Protein AF-A0A1E5VHD2-F1 (afdb_monomer_lite)

Secondary structure (DSSP, 8-state):
--SEEEEEESSEE-TTS-EESPEEEEEE-SSPPPHHHHHHHHHHHHT---TT----EEEEEEE-SSS-EEEEEEE-SHHHHHHHHHHHHHHT--------

Sequence (100 aa):
MDRLVRLFSGGIVNDNGEFEMMRQELARFDSPPSFDDIIGRVGTSFKVENEHCELRLRGRFDAGDKRAQYMLMAISCEDDWIFYKECVKGSQLVMPREMA

pLDDT: mean 79.65, std 15.4, range [38.25, 96.0]

Foldseek 3Di:
DQFKDKDWDDFDQDPQRDTPPIDIDIGGHPDRDFPVNVVVVCCVVVVVVDPPDDDWDWDWAFDDDPDTRTDTDTDDHRVSVVVSVVRNVVRPPDDPPDDD

Organism: NCBI:txid888268

Radius of gyration: 14.89 Å; chains: 1; bounding box: 37×37×30 Å

Structure (mmCIF, N/CA/C/O backbone):
data_AF-A0A1E5VHD2-F1
#
_entry.id   AF-A0A1E5VHD2-F1
#
loop_
_atom_site.group_PDB
_atom_site.id
_atom_site.type_symbol
_atom_site.label_atom_id
_atom_site.label_alt_id
_atom_site.label_comp_id
_atom_site.label_asym_id
_atom_site.label_entity_id
_atom_site.label_seq_id
_atom_site.pdbx_PDB_ins_code
_atom_site.Cartn_x
_atom_site.Cartn_y
_atom_site.Cartn_z
_atom_site.occupancy
_atom_site.B_iso_or_equiv
_atom_site.auth_seq_id
_atom_site.auth_comp_id
_atom_site.auth_asym_id
_atom_site.auth_atom_id
_atom_site.pdbx_PDB_model_num
ATOM 1 N N . MET A 1 1 ? -3.515 -3.036 15.210 1.00 58.03 1 MET A N 1
ATOM 2 C CA . MET A 1 1 ? -2.734 -3.784 14.196 1.00 58.03 1 MET A CA 1
ATOM 3 C C . MET A 1 1 ? -2.219 -2.832 13.107 1.00 58.03 1 MET A C 1
ATOM 5 O O . MET A 1 1 ? -2.127 -3.200 11.949 1.00 58.03 1 MET A O 1
ATOM 9 N N . ASP A 1 2 ? -1.833 -1.607 13.470 1.00 75.75 2 ASP A N 1
ATOM 10 C CA . ASP A 1 2 ? -1.730 -0.496 12.509 1.00 75.75 2 ASP A CA 1
ATOM 11 C C . ASP A 1 2 ? -0.265 -0.221 12.125 1.00 75.75 2 ASP A C 1
ATOM 13 O O . ASP A 1 2 ? 0.021 0.723 11.411 1.00 75.75 2 ASP A O 1
ATOM 17 N N . ARG A 1 3 ? 0.671 -1.031 12.637 1.00 90.31 3 ARG A N 1
ATOM 18 C CA . ARG A 1 3 ? 2.132 -0.844 12.542 1.00 90.31 3 ARG A CA 1
ATOM 19 C C . ARG A 1 3 ? 2.844 -1.925 11.724 1.00 90.31 3 ARG A C 1
ATOM 21 O O . ARG A 1 3 ? 4.065 -1.913 11.595 1.00 90.31 3 ARG A O 1
ATOM 28 N N . LEU A 1 4 ? 2.088 -2.903 11.229 1.00 90.88 4 LEU A N 1
ATOM 29 C CA . LEU A 1 4 ? 2.586 -4.014 10.427 1.00 90.88 4 LEU A CA 1
ATOM 30 C C . LEU A 1 4 ? 1.889 -3.966 9.075 1.00 90.88 4 LEU A C 1
ATOM 32 O O . LEU A 1 4 ? 0.669 -4.097 9.014 1.00 90.88 4 LEU A O 1
ATOM 36 N N . VAL A 1 5 ? 2.660 -3.805 8.006 1.00 90.25 5 VAL A N 1
ATOM 37 C CA . VAL A 1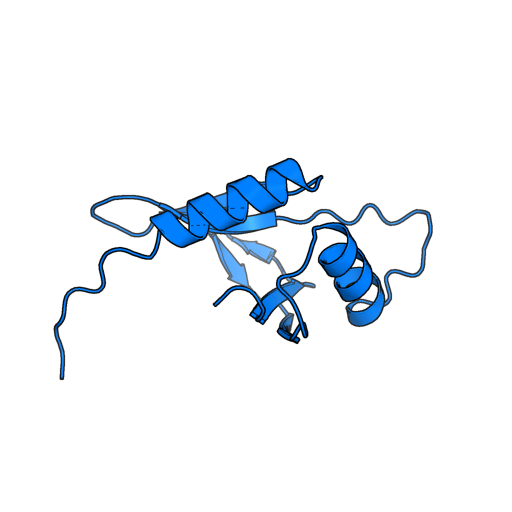 5 ? 2.139 -3.766 6.637 1.00 90.25 5 VAL A CA 1
ATOM 38 C C . VAL A 1 5 ? 2.795 -4.874 5.836 1.00 90.25 5 VAL A C 1
ATOM 40 O O . VAL A 1 5 ? 4.017 -5.017 5.825 1.00 90.25 5 VAL A O 1
ATOM 43 N N . ARG A 1 6 ? 1.973 -5.691 5.179 1.00 90.81 6 ARG A N 1
ATOM 44 C CA . ARG A 1 6 ? 2.450 -6.744 4.287 1.00 90.81 6 ARG A CA 1
ATOM 45 C C . ARG A 1 6 ? 2.510 -6.190 2.867 1.00 90.81 6 ARG A C 1
ATOM 47 O O . ARG A 1 6 ? 1.482 -5.823 2.310 1.00 90.81 6 ARG A O 1
ATOM 54 N N . LEU A 1 7 ? 3.713 -6.126 2.315 1.00 89.88 7 LEU A N 1
ATOM 55 C CA . LEU A 1 7 ? 3.998 -5.629 0.975 1.00 89.88 7 LEU A CA 1
ATOM 56 C C . LEU A 1 7 ? 4.193 -6.812 0.025 1.00 89.88 7 LEU A C 1
ATOM 58 O O . LEU A 1 7 ? 4.819 -7.808 0.393 1.00 89.88 7 LEU A O 1
ATOM 62 N N . PHE A 1 8 ? 3.672 -6.688 -1.193 1.00 88.50 8 PHE A N 1
ATOM 63 C CA . PHE A 1 8 ? 3.806 -7.679 -2.259 1.00 88.50 8 PHE A CA 1
ATOM 64 C C . PHE A 1 8 ? 4.347 -7.004 -3.526 1.00 88.50 8 PHE A C 1
ATOM 66 O O . PHE A 1 8 ? 3.956 -5.879 -3.831 1.00 88.50 8 PHE A O 1
ATOM 73 N N . SER A 1 9 ? 5.255 -7.661 -4.253 1.00 86.75 9 SER A N 1
ATOM 74 C CA . SER A 1 9 ? 5.898 -7.095 -5.455 1.00 86.75 9 SER A CA 1
ATOM 75 C C . SER A 1 9 ? 6.380 -8.167 -6.440 1.00 86.75 9 SER A C 1
ATOM 77 O O . SER A 1 9 ? 6.522 -9.331 -6.067 1.00 86.75 9 SER A O 1
ATOM 79 N N . GLY A 1 10 ? 6.679 -7.765 -7.682 1.00 85.50 10 GLY A N 1
ATOM 80 C CA . GLY A 1 10 ? 7.427 -8.579 -8.654 1.00 85.50 10 GLY A CA 1
ATOM 81 C C . GLY A 1 10 ? 6.675 -9.751 -9.298 1.00 85.50 10 GLY A C 1
ATOM 82 O O . GLY A 1 10 ? 7.295 -10.511 -10.032 1.00 85.50 10 GLY A O 1
ATOM 83 N N . GLY A 1 11 ? 5.373 -9.893 -9.040 1.00 88.19 11 GLY A N 1
ATOM 84 C CA . GLY A 1 11 ? 4.519 -10.941 -9.611 1.00 88.19 11 GLY A CA 1
ATOM 85 C C . GLY A 1 11 ? 3.256 -10.382 -10.270 1.00 88.19 11 GLY A C 1
ATOM 86 O O . GLY A 1 11 ? 3.205 -9.205 -10.629 1.00 88.19 11 GLY A O 1
ATOM 87 N N . ILE A 1 12 ? 2.228 -11.222 -10.411 1.00 86.94 12 ILE A N 1
ATOM 88 C CA . ILE A 1 12 ? 0.972 -10.902 -11.110 1.00 86.94 12 ILE A CA 1
ATOM 89 C C . ILE A 1 12 ? -0.211 -11.130 -10.167 1.00 86.94 12 ILE A C 1
ATOM 91 O O . ILE A 1 12 ? -0.181 -12.026 -9.324 1.00 86.94 12 ILE A O 1
ATOM 95 N N . VAL A 1 13 ? -1.251 -10.303 -10.296 1.00 83.69 13 VAL A N 1
ATOM 96 C CA . VAL A 1 13 ? -2.563 -10.603 -9.714 1.00 83.69 13 VAL A CA 1
ATOM 97 C C . VAL A 1 13 ? -3.424 -11.238 -10.797 1.00 83.69 13 VAL A C 1
ATOM 99 O O . VAL A 1 13 ? -3.622 -10.607 -11.836 1.00 83.69 13 VAL A O 1
ATOM 102 N N . ASN A 1 14 ? -3.894 -12.466 -10.582 1.00 84.38 14 ASN A N 1
ATOM 103 C CA . ASN A 1 14 ? -4.749 -13.153 -11.550 1.00 84.38 14 ASN A CA 1
ATOM 104 C C . ASN A 1 14 ? -6.197 -12.619 -11.512 1.00 84.38 14 ASN A C 1
ATOM 106 O O . ASN A 1 14 ? -6.558 -11.817 -10.646 1.00 84.38 14 ASN A O 1
ATOM 110 N N . ASP A 1 15 ? -7.045 -13.084 -12.432 1.00 82.19 15 ASP A N 1
ATOM 111 C CA . ASP A 1 15 ? -8.445 -12.636 -12.544 1.00 82.19 15 ASP A CA 1
ATOM 112 C C . ASP A 1 15 ? -9.297 -12.964 -11.301 1.00 82.19 15 ASP A C 1
ATOM 114 O O . ASP A 1 15 ? -10.331 -12.338 -11.070 1.00 82.19 15 ASP A O 1
ATOM 118 N N . ASN A 1 16 ? -8.849 -13.909 -10.467 1.00 77.88 16 ASN A N 1
ATOM 119 C CA . ASN A 1 16 ? -9.489 -14.261 -9.197 1.00 77.88 16 ASN A CA 1
ATOM 120 C C . ASN A 1 16 ? -9.004 -13.392 -8.020 1.00 77.88 16 ASN A C 1
ATOM 122 O O . ASN A 1 16 ? -9.466 -13.572 -6.892 1.00 77.88 16 ASN A O 1
ATOM 126 N N . GLY A 1 17 ? -8.075 -12.459 -8.253 1.00 75.06 17 GLY A N 1
ATOM 127 C CA . GLY A 1 17 ? -7.486 -11.613 -7.214 1.00 75.06 17 GLY A CA 1
ATOM 128 C C . GLY A 1 17 ? -6.367 -12.288 -6.412 1.00 75.06 17 GLY A C 1
ATOM 129 O O . GLY A 1 17 ? -5.933 -11.747 -5.389 1.00 75.06 17 GLY A O 1
ATOM 130 N N . GLU A 1 18 ? -5.888 -13.455 -6.845 1.00 82.38 18 GLU A N 1
ATOM 131 C CA . GLU A 1 18 ? -4.813 -14.182 -6.173 1.00 82.38 18 GLU A CA 1
ATOM 132 C C . GLU A 1 18 ? -3.443 -13.648 -6.598 1.00 82.38 18 GLU A C 1
ATOM 134 O O . GLU A 1 18 ? -3.241 -13.184 -7.720 1.00 82.38 18 GLU A O 1
ATOM 139 N N . PHE A 1 19 ? -2.488 -13.700 -5.671 1.00 85.38 19 PHE A N 1
ATOM 140 C CA . PHE A 1 19 ? -1.132 -13.205 -5.884 1.00 85.38 19 PHE A CA 1
ATOM 141 C C . PHE A 1 19 ? -0.220 -14.344 -6.325 1.00 85.38 19 PHE A C 1
ATOM 143 O O . PHE A 1 19 ? 0.115 -15.222 -5.529 1.00 85.38 19 PHE A O 1
ATOM 150 N N . GLU A 1 20 ? 0.222 -14.298 -7.577 1.00 89.6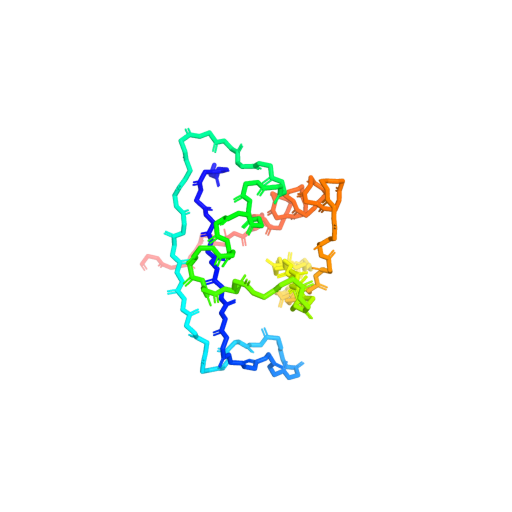2 20 GLU A N 1
ATOM 151 C CA . GLU A 1 20 ? 1.094 -15.304 -8.173 1.00 89.62 20 GLU A CA 1
ATOM 152 C C . GLU A 1 20 ? 2.519 -14.772 -8.315 1.00 89.62 20 GLU A C 1
ATOM 154 O O . GLU A 1 20 ? 2.746 -13.645 -8.761 1.00 89.62 20 GLU A O 1
ATOM 159 N N . MET A 1 21 ? 3.496 -15.599 -7.928 1.00 88.56 21 MET A N 1
ATOM 160 C CA . MET A 1 21 ? 4.932 -15.304 -8.047 1.00 88.56 21 MET A CA 1
ATOM 161 C C . MET A 1 21 ? 5.370 -13.987 -7.374 1.00 88.56 21 MET A C 1
ATOM 163 O O . MET A 1 21 ? 6.369 -13.386 -7.759 1.00 88.56 21 MET A O 1
ATOM 167 N N . MET A 1 22 ? 4.637 -13.524 -6.356 1.00 89.25 22 MET A N 1
ATOM 168 C CA . MET A 1 22 ? 4.957 -12.281 -5.657 1.00 89.25 22 MET A CA 1
ATOM 169 C C . MET A 1 22 ? 5.958 -12.497 -4.523 1.00 89.25 22 MET A C 1
ATOM 171 O O . MET A 1 22 ? 5.809 -13.393 -3.690 1.00 89.25 22 MET A O 1
ATOM 175 N N . ARG A 1 23 ? 6.938 -11.597 -4.418 1.00 87.50 23 ARG A N 1
ATOM 176 C CA . ARG A 1 23 ? 7.771 -11.471 -3.222 1.00 87.50 23 ARG A CA 1
ATOM 177 C C . ARG A 1 23 ? 6.968 -10.781 -2.128 1.00 87.50 23 ARG A C 1
ATOM 179 O O . ARG A 1 23 ? 6.460 -9.681 -2.342 1.00 87.50 23 ARG A O 1
ATOM 186 N N . GLN A 1 24 ? 6.915 -11.404 -0.955 1.00 89.12 24 GLN A N 1
ATOM 187 C CA . GLN A 1 24 ? 6.269 -10.849 0.230 1.00 89.12 24 GLN A CA 1
ATOM 188 C C . GLN A 1 24 ? 7.306 -10.273 1.202 1.00 89.12 24 GLN A C 1
ATOM 190 O O . GLN A 1 24 ? 8.295 -10.929 1.526 1.00 89.12 24 GLN A O 1
ATOM 195 N N . GLU A 1 25 ? 7.033 -9.086 1.736 1.00 89.12 25 GLU A N 1
ATOM 196 C CA . GLU A 1 25 ? 7.788 -8.478 2.832 1.00 89.12 25 GLU A CA 1
ATOM 197 C C . GLU A 1 25 ? 6.836 -8.014 3.938 1.00 89.12 25 GLU A C 1
ATOM 199 O O . GLU A 1 25 ? 5.750 -7.505 3.666 1.00 89.12 25 GLU A O 1
ATOM 204 N N . LEU A 1 26 ? 7.220 -8.207 5.202 1.00 90.62 26 LEU A N 1
ATOM 205 C CA . LEU A 1 26 ? 6.479 -7.675 6.345 1.00 90.62 26 LEU A CA 1
ATOM 206 C C . LEU A 1 26 ? 7.213 -6.450 6.894 1.00 90.62 26 LEU A C 1
ATOM 208 O O . LEU A 1 26 ? 8.168 -6.586 7.660 1.00 90.62 26 LEU A O 1
ATOM 212 N N . ALA A 1 27 ? 6.747 -5.262 6.518 1.00 91.12 27 ALA A N 1
ATOM 213 C CA . ALA A 1 27 ? 7.281 -3.999 6.998 1.00 91.12 27 ALA A CA 1
ATOM 214 C C . ALA A 1 27 ? 6.742 -3.684 8.398 1.00 91.12 27 ALA A C 1
ATOM 216 O O . ALA A 1 27 ? 5.534 -3.739 8.649 1.00 91.12 27 ALA A O 1
ATOM 217 N N . ARG A 1 28 ? 7.658 -3.354 9.313 1.00 93.00 28 ARG A N 1
ATOM 218 C CA . ARG A 1 28 ? 7.348 -2.932 10.682 1.00 93.00 28 ARG A CA 1
ATOM 219 C C . ARG A 1 28 ? 7.626 -1.441 10.831 1.00 93.00 28 ARG A C 1
ATOM 221 O O . ARG A 1 28 ? 8.674 -0.976 10.384 1.00 93.00 28 ARG A O 1
ATOM 228 N N . PHE A 1 29 ? 6.707 -0.738 11.476 1.00 92.00 29 PHE A N 1
ATOM 229 C CA . PHE A 1 29 ? 6.794 0.691 11.759 1.00 92.00 29 PHE A CA 1
ATOM 230 C C . PHE A 1 29 ? 6.677 0.932 13.268 1.00 92.00 29 PHE A C 1
ATOM 232 O O . PHE A 1 29 ? 5.959 0.213 13.965 1.00 92.00 29 PHE A O 1
ATOM 239 N N . ASP A 1 30 ? 7.382 1.935 13.786 1.00 92.56 30 ASP A N 1
ATOM 240 C CA . ASP A 1 30 ? 7.366 2.242 15.223 1.00 92.56 30 ASP A CA 1
ATOM 241 C C . ASP A 1 30 ? 6.047 2.909 15.647 1.00 92.56 30 ASP A C 1
ATOM 243 O O . ASP A 1 30 ? 5.524 2.654 16.738 1.00 92.56 30 ASP A O 1
ATOM 247 N N . SER A 1 31 ? 5.453 3.684 14.741 1.00 92.06 31 SER A N 1
ATOM 248 C CA . SER A 1 31 ? 4.122 4.294 14.813 1.00 92.06 31 SER A CA 1
ATOM 249 C C . SER A 1 31 ? 3.238 3.799 13.657 1.00 92.06 31 SER A C 1
ATOM 251 O O . SER A 1 31 ? 3.736 3.153 12.734 1.00 92.06 31 SER A O 1
ATOM 253 N N . PRO A 1 32 ? 1.910 4.029 13.691 1.00 92.69 32 PRO A N 1
ATOM 254 C CA . PRO A 1 32 ? 1.076 3.811 12.512 1.00 92.69 32 PRO A CA 1
ATOM 255 C C . PRO A 1 32 ? 1.614 4.637 11.329 1.00 92.69 32 PRO A C 1
ATOM 257 O O . PRO A 1 32 ? 1.784 5.843 11.508 1.00 92.69 32 PRO A O 1
ATOM 260 N N . PRO A 1 33 ? 1.906 4.027 10.166 1.00 94.38 33 PRO A N 1
ATOM 261 C CA . PRO A 1 33 ? 2.541 4.732 9.063 1.00 94.38 33 PRO A CA 1
ATOM 262 C C . PRO A 1 33 ? 1.548 5.651 8.346 1.00 94.38 33 PRO A C 1
ATOM 264 O O . PRO A 1 33 ? 0.369 5.303 8.178 1.00 94.38 33 PRO A O 1
ATOM 267 N N . SER A 1 34 ? 2.049 6.798 7.901 1.00 93.56 34 SER A N 1
ATOM 268 C CA . SER A 1 34 ? 1.450 7.630 6.853 1.00 93.56 34 SER A CA 1
ATOM 269 C C . SER A 1 34 ? 1.663 6.996 5.473 1.00 93.56 34 SER A C 1
ATOM 271 O O . SER A 1 34 ? 2.417 6.032 5.325 1.00 93.56 34 SER A O 1
ATOM 273 N N . PHE A 1 35 ? 1.004 7.524 4.449 1.00 92.06 35 PHE A N 1
ATOM 274 C CA . PHE A 1 35 ? 1.238 7.162 3.057 1.00 92.06 35 PHE A CA 1
ATOM 275 C C . PHE A 1 35 ? 2.697 7.408 2.654 1.00 92.06 35 PHE A C 1
ATOM 277 O O . PHE A 1 35 ? 3.316 6.527 2.056 1.00 92.06 35 PHE A O 1
ATOM 284 N N . ASP A 1 36 ? 3.280 8.535 3.063 1.00 91.44 36 ASP A N 1
ATOM 285 C CA . ASP A 1 36 ? 4.680 8.861 2.774 1.00 91.44 36 ASP A CA 1
ATOM 286 C C . ASP A 1 36 ? 5.649 7.857 3.418 1.00 91.44 36 ASP A C 1
ATOM 288 O O . ASP A 1 36 ? 6.611 7.425 2.778 1.00 91.44 36 ASP A O 1
ATOM 292 N N . ASP A 1 37 ? 5.360 7.392 4.639 1.00 92.88 37 ASP A N 1
ATOM 293 C CA . ASP A 1 37 ? 6.144 6.328 5.283 1.00 92.88 37 ASP A CA 1
ATOM 294 C C . ASP A 1 37 ? 6.098 5.020 4.475 1.00 92.88 37 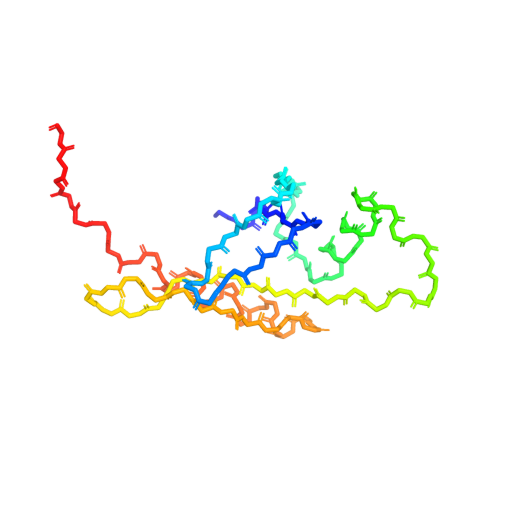ASP A C 1
ATOM 296 O O . ASP A 1 37 ? 7.108 4.314 4.359 1.00 92.88 37 ASP A O 1
ATOM 300 N N . ILE A 1 38 ? 4.933 4.682 3.899 1.00 91.56 38 ILE A N 1
ATOM 301 C CA . ILE A 1 38 ? 4.785 3.512 3.024 1.00 91.56 38 ILE A CA 1
ATOM 302 C C . ILE A 1 38 ? 5.598 3.699 1.747 1.00 91.56 38 ILE A C 1
ATOM 304 O O . ILE A 1 38 ? 6.342 2.791 1.377 1.00 91.56 38 ILE A O 1
ATOM 308 N N . ILE A 1 39 ? 5.498 4.854 1.089 1.00 88.88 39 ILE A N 1
ATOM 309 C CA . ILE A 1 39 ? 6.240 5.141 -0.143 1.00 88.88 39 ILE A CA 1
ATOM 310 C C . ILE A 1 39 ? 7.749 5.088 0.108 1.00 88.88 39 ILE A C 1
ATOM 312 O O . ILE A 1 39 ? 8.460 4.400 -0.626 1.00 88.88 39 ILE A O 1
ATOM 316 N N . GLY A 1 40 ? 8.238 5.708 1.184 1.00 88.50 40 GLY A N 1
ATOM 317 C CA . GLY A 1 40 ? 9.650 5.650 1.566 1.00 88.50 40 GLY A CA 1
ATOM 318 C 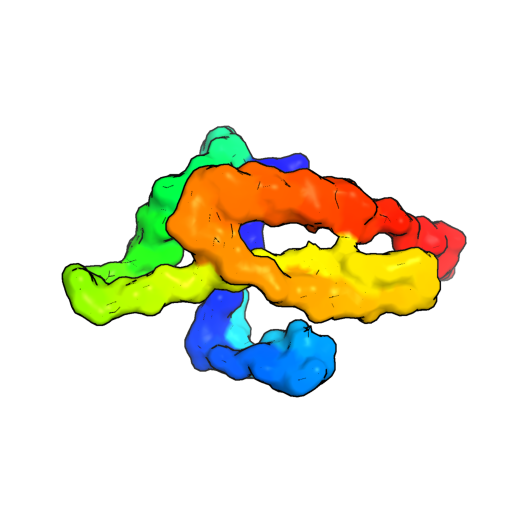C . GLY A 1 40 ? 10.128 4.222 1.857 1.00 88.50 40 GLY A C 1
ATOM 319 O O . GLY A 1 40 ? 11.205 3.808 1.410 1.00 88.50 40 GLY A O 1
ATOM 320 N N . ARG A 1 41 ? 9.308 3.411 2.542 1.00 88.88 41 ARG A N 1
ATOM 321 C CA . ARG A 1 41 ? 9.612 1.990 2.771 1.00 88.88 41 ARG A CA 1
ATOM 322 C C . ARG A 1 41 ? 9.630 1.188 1.468 1.00 88.88 41 ARG A C 1
ATOM 324 O O . ARG A 1 41 ? 10.525 0.380 1.271 1.00 88.88 41 ARG A O 1
ATOM 331 N N . VAL A 1 42 ? 8.669 1.401 0.575 1.00 86.19 42 VAL A N 1
ATOM 332 C CA . VAL A 1 42 ? 8.576 0.704 -0.719 1.00 86.19 42 VAL A CA 1
ATOM 333 C C . VAL A 1 42 ? 9.766 1.075 -1.608 1.00 86.19 42 VAL A C 1
ATOM 335 O O . VAL A 1 42 ? 10.406 0.186 -2.169 1.00 86.19 42 VAL A O 1
ATOM 338 N N . GLY A 1 43 ? 10.124 2.359 -1.676 1.00 82.88 43 GLY A N 1
ATOM 339 C CA . GLY A 1 43 ? 11.284 2.835 -2.430 1.00 82.88 43 GLY A CA 1
ATOM 340 C C . GLY A 1 43 ? 12.589 2.180 -1.971 1.00 82.88 43 GLY A C 1
ATOM 341 O O . GLY A 1 43 ? 13.352 1.680 -2.799 1.00 82.88 43 GLY A O 1
ATOM 342 N N . THR A 1 44 ? 12.801 2.085 -0.654 1.00 81.12 44 THR A N 1
ATOM 343 C CA . THR A 1 44 ? 13.986 1.426 -0.073 1.00 81.12 44 THR A CA 1
ATOM 344 C C . THR A 1 44 ? 13.965 -0.099 -0.241 1.00 81.12 44 THR A C 1
ATOM 346 O O . THR A 1 44 ? 14.964 -0.678 -0.669 1.00 81.12 44 THR A O 1
ATOM 349 N N . SER A 1 45 ? 12.839 -0.767 0.034 1.00 77.00 45 SER A N 1
ATOM 350 C CA . SER A 1 45 ? 12.720 -2.234 -0.040 1.00 77.00 45 SER A CA 1
ATOM 351 C C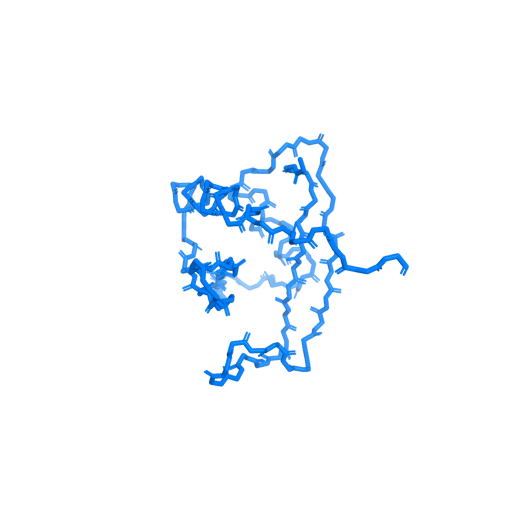 . SER A 1 45 ? 12.823 -2.780 -1.470 1.00 77.00 45 SER A C 1
ATOM 353 O O . SER A 1 45 ? 13.355 -3.875 -1.677 1.00 77.00 45 SER A O 1
ATOM 355 N N . PHE A 1 46 ? 12.356 -2.022 -2.467 1.00 72.81 46 PHE A N 1
ATOM 356 C CA . PHE A 1 46 ? 12.351 -2.447 -3.871 1.00 72.81 46 PHE A CA 1
ATOM 357 C C . PHE A 1 46 ? 13.410 -1.753 -4.737 1.00 72.81 46 PHE A C 1
ATOM 359 O O . PHE A 1 46 ? 13.442 -1.995 -5.942 1.00 72.81 46 PHE A O 1
ATOM 366 N N . LYS A 1 47 ? 14.304 -0.953 -4.132 1.00 69.50 47 LYS A N 1
ATOM 367 C CA . LYS A 1 47 ? 15.383 -0.208 -4.814 1.00 69.50 47 LYS A CA 1
ATOM 368 C C . LYS A 1 47 ? 14.881 0.594 -6.014 1.00 69.50 47 LYS A C 1
ATOM 370 O O . LYS A 1 47 ? 15.497 0.613 -7.080 1.00 69.50 47 LYS A O 1
ATOM 375 N N . VAL A 1 48 ? 13.727 1.229 -5.851 1.00 66.62 48 VAL A N 1
ATOM 376 C CA . VAL A 1 48 ? 13.143 2.076 -6.890 1.00 66.62 48 VAL A CA 1
ATOM 377 C C . VAL A 1 48 ? 13.788 3.453 -6.754 1.00 66.62 48 VAL A C 1
ATOM 379 O O . VAL A 1 48 ? 13.196 4.381 -6.226 1.00 66.62 48 VAL A O 1
ATOM 382 N N . GLU A 1 49 ? 15.060 3.543 -7.149 1.00 55.22 49 GLU A N 1
ATOM 383 C CA . GLU A 1 49 ? 15.900 4.749 -7.034 1.00 55.22 49 GLU A CA 1
ATOM 384 C C . GLU A 1 49 ? 15.746 5.711 -8.226 1.00 55.22 49 GLU A C 1
ATOM 386 O O . GLU A 1 49 ? 16.393 6.751 -8.270 1.00 55.22 49 GLU A O 1
ATOM 391 N N . ASN A 1 50 ? 14.887 5.396 -9.202 1.00 50.81 50 ASN A N 1
ATOM 392 C CA . ASN A 1 50 ? 14.718 6.233 -10.385 1.00 50.81 50 ASN A CA 1
ATOM 393 C C . ASN A 1 50 ? 13.556 7.214 -10.219 1.00 50.81 50 ASN A C 1
ATOM 395 O O . ASN A 1 50 ? 12.405 6.803 -10.083 1.00 50.81 50 ASN A O 1
ATOM 399 N N . GLU A 1 51 ? 13.864 8.498 -10.401 1.00 53.03 51 GLU A N 1
ATOM 400 C CA . GLU A 1 51 ? 12.944 9.647 -10.504 1.00 53.03 51 GLU A CA 1
ATOM 401 C C . GLU A 1 51 ? 11.843 9.474 -11.581 1.00 53.03 51 GLU A C 1
ATOM 403 O O . GLU A 1 51 ? 10.908 10.265 -11.663 1.00 53.03 51 GLU A O 1
ATOM 408 N N . HIS A 1 52 ? 11.925 8.412 -12.393 1.00 52.03 52 HIS A N 1
ATOM 409 C CA . HIS A 1 52 ? 11.006 8.081 -13.485 1.00 52.03 52 HIS A CA 1
ATOM 410 C C . HIS A 1 52 ? 10.138 6.834 -13.249 1.00 52.03 52 HIS A C 1
ATOM 412 O O . HIS A 1 52 ? 9.342 6.476 -14.118 1.00 52.03 52 HIS A O 1
ATOM 418 N N . CYS A 1 53 ? 10.275 6.141 -12.116 1.00 56.75 53 CYS A N 1
ATOM 419 C CA . CYS A 1 53 ? 9.428 4.991 -11.817 1.00 56.75 53 CYS A CA 1
ATOM 420 C C . CYS A 1 53 ? 8.152 5.439 -11.097 1.00 56.75 53 CYS A C 1
ATOM 422 O O . CYS A 1 53 ? 8.167 5.720 -9.901 1.00 56.75 53 CYS A O 1
ATOM 424 N N . GLU A 1 54 ? 7.027 5.447 -11.814 1.00 67.44 54 GLU A N 1
ATOM 425 C CA . GLU A 1 54 ? 5.705 5.589 -11.199 1.00 67.44 54 GLU A CA 1
ATOM 426 C C . GLU A 1 54 ? 5.401 4.366 -10.320 1.00 67.44 54 GLU A C 1
ATOM 428 O O . GLU A 1 54 ? 4.956 3.317 -10.796 1.00 67.44 54 GLU A O 1
ATOM 433 N N . LEU A 1 55 ? 5.636 4.491 -9.014 1.00 75.06 55 LEU A N 1
ATOM 434 C CA . LEU A 1 55 ? 5.163 3.521 -8.034 1.00 75.06 55 LEU A CA 1
ATOM 435 C C . LEU A 1 55 ? 3.638 3.594 -7.947 1.00 75.06 55 LEU A C 1
ATOM 437 O O . LEU A 1 55 ? 3.067 4.637 -7.640 1.00 75.06 55 LEU A O 1
ATOM 441 N N . ARG A 1 56 ? 2.971 2.464 -8.189 1.00 83.62 56 ARG A N 1
ATOM 442 C CA . ARG A 1 56 ? 1.517 2.342 -8.033 1.00 83.62 56 ARG A CA 1
ATOM 443 C C . ARG A 1 56 ? 1.214 1.394 -6.890 1.00 83.62 56 ARG A C 1
ATOM 445 O O . ARG A 1 56 ? 1.472 0.195 -6.995 1.00 83.62 56 ARG A O 1
ATOM 452 N N . LEU A 1 57 ? 0.646 1.925 -5.814 1.00 89.25 57 LEU A N 1
ATOM 453 C CA . LEU A 1 57 ? 0.185 1.118 -4.694 1.00 89.25 57 LEU A CA 1
ATOM 454 C C . LEU A 1 57 ? -1.265 0.694 -4.905 1.00 89.25 57 LEU A C 1
ATOM 456 O O . LEU A 1 57 ? -2.119 1.474 -5.332 1.00 89.25 57 LEU A O 1
ATOM 460 N N . ARG A 1 58 ? -1.538 -0.574 -4.594 1.00 90.69 58 ARG A N 1
ATOM 461 C CA . ARG A 1 58 ? -2.893 -1.113 -4.516 1.00 90.69 58 ARG A CA 1
ATOM 462 C C . ARG A 1 58 ? -3.067 -1.849 -3.197 1.00 90.69 58 ARG A C 1
ATOM 464 O O . ARG A 1 58 ? -2.322 -2.782 -2.908 1.00 90.69 58 ARG A O 1
ATOM 471 N N . GLY A 1 59 ? -4.041 -1.420 -2.407 1.00 89.62 59 GLY A N 1
ATOM 472 C CA . GLY A 1 59 ? -4.445 -2.103 -1.187 1.00 89.62 59 GLY A CA 1
ATOM 473 C C . GLY A 1 59 ? -5.408 -3.238 -1.500 1.00 89.62 59 GLY A C 1
ATOM 474 O O . GLY A 1 59 ? -6.310 -3.060 -2.317 1.00 89.62 59 GLY A O 1
ATOM 475 N N . ARG A 1 60 ? -5.231 -4.389 -0.844 1.00 87.38 60 ARG A N 1
ATOM 476 C CA . ARG A 1 60 ? -6.174 -5.512 -0.916 1.00 87.38 60 ARG A CA 1
ATOM 477 C C . ARG A 1 60 ? -6.945 -5.622 0.388 1.00 87.38 60 ARG A C 1
ATOM 479 O O . ARG A 1 60 ? -6.329 -5.766 1.441 1.00 87.38 60 ARG A O 1
ATOM 486 N N . PHE A 1 61 ? -8.267 -5.633 0.307 1.00 84.88 61 PHE A N 1
ATOM 487 C CA . PHE A 1 61 ? -9.139 -5.915 1.444 1.00 84.88 61 PHE A CA 1
ATOM 488 C C . PHE A 1 61 ? -10.268 -6.856 1.032 1.00 84.88 61 PHE A C 1
ATOM 490 O O . PHE A 1 61 ? -10.612 -6.946 -0.148 1.00 84.88 61 PHE A O 1
ATOM 497 N N . ASP A 1 62 ? -10.820 -7.569 2.007 1.00 81.38 62 ASP A N 1
ATOM 498 C CA . ASP A 1 62 ? -11.936 -8.477 1.771 1.00 81.38 62 ASP A CA 1
ATOM 499 C C . ASP A 1 62 ? -13.251 -7.695 1.870 1.00 81.38 62 ASP A C 1
ATOM 501 O O . ASP A 1 62 ? -13.451 -6.882 2.769 1.00 81.38 62 ASP A O 1
ATOM 505 N N . ALA A 1 63 ? -14.166 -7.908 0.935 1.00 73.19 63 ALA A N 1
ATOM 506 C CA . ALA A 1 63 ? -15.509 -7.348 0.984 1.00 73.19 63 ALA A CA 1
ATOM 507 C C . ALA A 1 63 ? -16.548 -8.453 0.774 1.00 73.19 63 ALA A C 1
ATOM 509 O O . ALA A 1 63 ? -16.270 -9.473 0.147 1.00 73.19 63 ALA A O 1
ATOM 510 N N . GLY A 1 64 ? -17.761 -8.241 1.279 1.00 65.88 64 GLY A N 1
ATOM 511 C CA . GLY A 1 64 ? -18.883 -9.159 1.087 1.00 65.88 64 GLY A CA 1
ATOM 512 C C . GLY A 1 64 ? -19.266 -9.950 2.339 1.00 65.88 64 GLY A C 1
ATOM 513 O O . GLY A 1 64 ? -18.441 -10.289 3.174 1.00 65.88 64 GLY A O 1
ATOM 514 N N . ASP A 1 65 ? -20.564 -10.232 2.442 1.00 61.16 65 ASP A N 1
ATOM 515 C CA . ASP A 1 65 ? -21.222 -10.773 3.643 1.00 61.16 65 ASP A CA 1
ATOM 516 C C . ASP A 1 65 ? -21.233 -12.317 3.692 1.00 61.16 65 ASP A C 1
ATOM 518 O O . ASP A 1 65 ? -21.294 -12.929 4.751 1.00 61.16 65 ASP A O 1
ATOM 522 N N . LYS A 1 66 ? -21.160 -12.984 2.528 1.00 59.19 66 LYS A N 1
ATOM 523 C CA . LYS A 1 66 ? -21.311 -14.455 2.410 1.00 59.19 66 LYS A CA 1
ATOM 524 C C . LYS A 1 66 ? -20.105 -15.181 1.814 1.00 59.19 66 LYS A C 1
ATOM 526 O O . LYS A 1 66 ? -19.991 -16.395 1.945 1.00 59.19 66 LYS A O 1
ATOM 531 N N . ARG A 1 67 ? -19.234 -14.458 1.113 1.00 63.44 67 ARG A N 1
ATOM 532 C CA . ARG A 1 67 ? -18.015 -14.969 0.476 1.00 63.44 67 ARG A CA 1
ATOM 533 C C . ARG A 1 67 ? -17.029 -13.814 0.398 1.00 63.44 67 ARG A C 1
ATOM 535 O O . ARG A 1 67 ? -17.421 -12.750 -0.075 1.00 63.44 67 ARG A O 1
ATOM 542 N N . ALA A 1 68 ? -15.788 -14.037 0.826 1.00 64.38 68 ALA A N 1
ATOM 543 C CA . ALA A 1 68 ? -14.733 -13.043 0.684 1.00 64.38 68 ALA A CA 1
ATOM 544 C C . ALA A 1 68 ? -14.543 -12.713 -0.803 1.00 64.38 68 ALA A C 1
ATOM 546 O O . ALA A 1 68 ? -14.234 -13.593 -1.611 1.00 64.38 68 ALA A O 1
ATOM 547 N N . GLN A 1 69 ? -14.791 -11.458 -1.163 1.00 69.31 69 GLN A N 1
ATOM 548 C CA . GLN A 1 69 ? -14.441 -10.885 -2.454 1.00 69.31 69 GLN A CA 1
ATOM 549 C C . GLN A 1 69 ? -13.190 -10.040 -2.254 1.00 69.31 69 GLN A C 1
ATOM 551 O O . GLN A 1 69 ? -13.195 -9.089 -1.473 1.00 69.31 69 GLN A O 1
ATOM 556 N N . TYR A 1 70 ? -12.114 -10.397 -2.950 1.00 75.56 70 TYR A N 1
ATOM 557 C CA . TYR A 1 70 ? -10.866 -9.648 -2.899 1.00 75.56 70 TYR A CA 1
ATOM 558 C C . TYR A 1 70 ? -11.021 -8.346 -3.684 1.00 75.56 70 TYR A C 1
ATOM 560 O O . TYR A 1 70 ? -11.088 -8.355 -4.912 1.00 75.56 70 TYR A O 1
ATOM 568 N N . MET A 1 71 ? -11.066 -7.221 -2.975 1.00 81.25 71 MET A N 1
ATOM 569 C CA . MET A 1 71 ? -11.123 -5.892 -3.576 1.00 81.25 71 MET A CA 1
ATOM 570 C C . MET A 1 71 ? -9.724 -5.289 -3.635 1.00 81.25 71 MET A C 1
ATOM 572 O O . MET A 1 71 ? -8.989 -5.303 -2.647 1.00 81.25 71 MET A O 1
ATOM 576 N N . LEU A 1 72 ? -9.367 -4.736 -4.796 1.00 87.25 72 LEU A N 1
ATOM 577 C CA . LEU A 1 72 ? -8.154 -3.944 -4.981 1.00 87.25 72 LEU A CA 1
ATOM 578 C C . LEU A 1 72 ? -8.522 -2.470 -5.114 1.00 87.25 72 LEU A C 1
ATOM 580 O O . LEU A 1 72 ? -9.242 -2.089 -6.035 1.00 87.25 72 LEU A O 1
ATOM 584 N N . MET A 1 73 ? -7.982 -1.640 -4.231 1.00 89.94 73 MET A N 1
ATOM 585 C CA . MET A 1 73 ? -8.143 -0.190 -4.272 1.00 89.94 73 MET A CA 1
ATOM 586 C C . MET A 1 73 ? -6.809 0.463 -4.617 1.00 89.94 73 MET A C 1
ATOM 588 O O . MET A 1 73 ? -5.787 0.123 -4.026 1.00 89.94 73 MET A O 1
ATOM 592 N N . ALA A 1 74 ? -6.811 1.394 -5.570 1.00 92.12 74 ALA A N 1
ATOM 593 C CA . ALA A 1 74 ? -5.646 2.233 -5.827 1.00 92.12 74 ALA A CA 1
ATOM 594 C C . ALA A 1 74 ? -5.411 3.170 -4.635 1.00 92.12 74 ALA A C 1
ATOM 596 O O . ALA A 1 74 ? -6.360 3.764 -4.135 1.00 92.12 74 ALA A O 1
ATOM 597 N N . ILE A 1 75 ? -4.161 3.278 -4.185 1.00 92.69 75 ILE A N 1
ATOM 598 C CA . ILE A 1 75 ? -3.775 4.161 -3.082 1.00 92.69 75 ILE A CA 1
ATOM 599 C C . ILE A 1 75 ? -2.748 5.138 -3.632 1.00 92.69 75 ILE A C 1
ATOM 601 O O . ILE A 1 75 ? -1.628 4.742 -3.956 1.00 92.69 75 ILE A O 1
ATOM 605 N N . SER A 1 76 ? -3.157 6.392 -3.787 1.00 92.44 76 SER A N 1
ATOM 606 C CA . SER A 1 76 ? -2.353 7.428 -4.438 1.00 92.44 76 SER A CA 1
ATOM 607 C C . SER A 1 76 ? -1.985 8.594 -3.523 1.00 92.44 76 SER A C 1
ATOM 609 O O . SER A 1 76 ? -1.078 9.355 -3.854 1.00 92.44 76 SER A O 1
ATOM 611 N N . CYS A 1 77 ? -2.651 8.720 -2.375 1.00 92.81 77 CYS A N 1
ATOM 612 C CA . CYS A 1 77 ? -2.425 9.786 -1.406 1.00 92.81 77 CYS A CA 1
ATOM 613 C C . CYS A 1 77 ? -2.752 9.343 0.032 1.00 92.81 77 CYS A C 1
ATOM 615 O O . CYS A 1 77 ? -3.205 8.220 0.274 1.00 92.81 77 CYS A O 1
ATOM 617 N N . GLU A 1 78 ? -2.542 10.247 0.996 1.00 94.62 78 GLU A N 1
ATOM 618 C CA . GLU A 1 78 ? -2.868 10.016 2.410 1.00 94.62 78 GLU A CA 1
ATOM 619 C C . GLU A 1 78 ? -4.360 9.731 2.634 1.00 94.62 78 GLU A C 1
ATOM 621 O O . GLU A 1 78 ? -4.693 8.820 3.389 1.00 94.62 78 GLU A O 1
ATOM 626 N N . ASP A 1 79 ? -5.260 10.443 1.951 1.00 96.00 79 ASP A N 1
ATOM 627 C CA . ASP A 1 79 ? -6.706 10.238 2.109 1.00 96.00 79 ASP A CA 1
ATOM 628 C C . ASP A 1 79 ? -7.127 8.830 1.656 1.00 96.00 79 ASP A C 1
ATOM 630 O O . ASP A 1 79 ? -7.847 8.135 2.378 1.00 96.00 79 ASP A O 1
ATOM 634 N N . ASP A 1 80 ? -6.601 8.357 0.518 1.00 94.81 80 ASP A N 1
ATOM 635 C CA . ASP A 1 80 ? -6.810 6.981 0.049 1.00 94.81 80 ASP A CA 1
ATOM 636 C C . ASP A 1 80 ? -6.276 5.962 1.063 1.00 94.81 80 ASP A C 1
ATOM 638 O O . ASP A 1 80 ? -6.892 4.920 1.297 1.00 94.81 80 ASP A O 1
ATOM 642 N N . TRP A 1 81 ? -5.119 6.243 1.670 1.00 93.75 81 TRP A N 1
ATOM 643 C CA . TRP A 1 81 ? -4.508 5.377 2.674 1.00 93.75 81 TRP A CA 1
ATOM 644 C C . TRP A 1 81 ? -5.345 5.305 3.953 1.00 93.75 81 TRP A C 1
ATOM 646 O O . TRP A 1 81 ? -5.531 4.220 4.517 1.00 93.75 81 TRP A O 1
ATOM 656 N N . ILE A 1 82 ? -5.868 6.440 4.417 1.00 93.50 82 ILE A N 1
ATOM 657 C CA . ILE A 1 82 ? -6.780 6.508 5.560 1.00 93.50 82 ILE A CA 1
ATOM 658 C C . ILE A 1 82 ? -8.045 5.706 5.261 1.00 93.50 82 ILE A C 1
ATOM 660 O O . ILE A 1 82 ? -8.370 4.801 6.033 1.00 93.50 82 ILE A O 1
ATOM 664 N N . PHE A 1 83 ? -8.686 5.958 4.120 1.00 93.12 83 PHE A N 1
ATOM 665 C CA . PHE A 1 83 ? -9.900 5.253 3.718 1.00 93.12 83 PHE A CA 1
ATOM 666 C C . PHE A 1 83 ? -9.666 3.743 3.575 1.00 93.12 83 PHE A C 1
ATOM 668 O O . PHE A 1 83 ? -10.421 2.931 4.109 1.00 93.12 83 PHE A O 1
ATOM 675 N N . TYR A 1 84 ? -8.558 3.338 2.951 1.00 91.94 84 TYR A N 1
ATOM 676 C CA . TYR A 1 84 ? -8.176 1.933 2.851 1.00 91.94 84 TYR A CA 1
ATOM 677 C C . TYR A 1 84 ? -8.038 1.270 4.230 1.00 91.94 84 TYR A C 1
ATOM 679 O O . TYR A 1 84 ? -8.541 0.162 4.437 1.00 91.94 84 TYR A O 1
ATOM 687 N N . LYS A 1 85 ? -7.397 1.935 5.204 1.00 89.75 85 LYS A N 1
ATOM 688 C CA . LYS A 1 85 ? -7.291 1.415 6.579 1.00 89.75 85 LYS A CA 1
ATOM 689 C C . LYS A 1 85 ? -8.667 1.218 7.217 1.00 89.75 85 LYS A C 1
ATOM 691 O O . LYS A 1 85 ? -8.846 0.251 7.959 1.00 89.75 85 LYS A O 1
ATOM 696 N N . GLU A 1 86 ? -9.626 2.099 6.950 1.00 90.12 86 GLU A N 1
ATOM 697 C CA . GLU A 1 86 ? -11.007 1.951 7.422 1.00 90.12 86 GLU A CA 1
ATOM 698 C C . GLU A 1 86 ? -11.707 0.759 6.761 1.00 90.12 86 GLU A C 1
ATOM 700 O O . GLU A 1 86 ? -12.292 -0.063 7.470 1.00 90.12 86 GLU A O 1
ATOM 705 N N . CYS A 1 87 ? -11.569 0.587 5.441 1.00 87.44 87 CYS A N 1
ATOM 706 C CA . CYS A 1 87 ? -12.090 -0.583 4.728 1.00 87.44 87 CYS A CA 1
ATOM 707 C C . CYS A 1 87 ? -11.518 -1.891 5.289 1.00 87.44 87 CYS A C 1
ATOM 709 O O . CYS A 1 87 ? -12.269 -2.825 5.568 1.00 87.44 87 CYS A O 1
ATOM 711 N N . VAL A 1 88 ? -10.203 -1.950 5.529 1.00 85.50 88 VAL A N 1
ATOM 712 C CA . VAL A 1 88 ? -9.555 -3.125 6.130 1.00 85.50 88 VAL A CA 1
ATOM 713 C C . VAL A 1 88 ? -10.105 -3.396 7.532 1.00 85.50 88 VAL A C 1
ATOM 715 O O . VAL A 1 88 ? -10.405 -4.544 7.855 1.00 85.50 88 VAL A O 1
ATOM 718 N N . LYS A 1 89 ? -10.292 -2.365 8.364 1.00 84.25 89 LYS A N 1
ATOM 719 C CA . LYS A 1 89 ? -10.893 -2.524 9.701 1.00 84.25 89 LYS A CA 1
ATOM 720 C C . LYS A 1 89 ? -12.324 -3.064 9.621 1.00 84.25 89 LYS A C 1
ATOM 722 O O . LYS A 1 89 ? -12.663 -3.959 10.391 1.00 84.25 89 LYS A O 1
ATOM 727 N N . GLY A 1 90 ? -13.128 -2.575 8.677 1.00 78.06 90 GLY A N 1
ATOM 728 C CA . GLY A 1 90 ? -14.492 -3.056 8.437 1.00 78.06 90 GLY A CA 1
ATOM 729 C C . GLY A 1 90 ? -14.559 -4.478 7.867 1.00 78.06 90 GLY A C 1
ATOM 730 O O . GLY A 1 90 ? -15.490 -5.213 8.179 1.00 78.06 90 GLY A O 1
ATOM 731 N N . SER A 1 91 ? -13.552 -4.891 7.091 1.00 74.38 91 SER A N 1
ATOM 732 C CA . SER A 1 91 ? -13.481 -6.225 6.471 1.00 74.38 91 SER A CA 1
ATOM 733 C C . SER A 1 91 ? -13.181 -7.374 7.438 1.00 74.38 91 SER A C 1
ATOM 735 O O . SER A 1 91 ? -13.413 -8.534 7.116 1.00 74.38 91 SER A O 1
ATOM 737 N N . GLN A 1 92 ? -12.670 -7.079 8.637 1.00 61.66 92 GLN A N 1
ATOM 738 C CA . GLN A 1 92 ? -12.193 -8.089 9.594 1.00 61.66 92 GLN A CA 1
ATOM 739 C C . GLN A 1 92 ? -13.310 -8.758 10.423 1.00 61.66 92 GLN A C 1
ATOM 741 O O . GLN A 1 92 ? -13.020 -9.479 11.378 1.00 61.66 92 GLN A O 1
ATOM 746 N N . LEU A 1 93 ? -14.587 -8.551 10.087 1.00 49.09 93 LEU A N 1
ATOM 747 C CA . LEU A 1 93 ? -15.725 -9.128 10.806 1.00 49.09 93 LEU A CA 1
ATOM 748 C C . LEU A 1 93 ? -16.411 -10.213 9.965 1.00 49.09 93 LEU A C 1
ATOM 750 O O . LEU A 1 93 ? -17.324 -9.921 9.209 1.00 49.09 93 LEU A O 1
ATOM 754 N N . VAL A 1 94 ? -15.920 -11.453 10.060 1.00 46.91 94 VAL A N 1
ATOM 755 C CA . VAL A 1 94 ? -16.547 -12.628 10.711 1.00 46.91 94 VAL A CA 1
ATOM 756 C C . VAL A 1 94 ? -15.624 -13.820 10.425 1.00 46.91 94 VAL A C 1
ATOM 758 O O . VAL A 1 94 ? -15.630 -14.381 9.336 1.00 46.91 94 VAL A O 1
ATOM 761 N N . MET A 1 95 ? -14.843 -14.242 11.421 1.00 38.62 95 MET A N 1
ATOM 762 C CA . MET A 1 95 ? -14.410 -15.639 11.497 1.00 38.62 95 MET A CA 1
ATOM 763 C C . MET A 1 95 ? -15.566 -16.400 12.152 1.00 38.62 95 MET A C 1
ATOM 765 O O . MET A 1 95 ? -15.832 -16.145 13.333 1.00 38.62 95 MET A O 1
ATOM 769 N N . PRO A 1 96 ? -16.276 -17.313 11.463 1.00 38.25 96 PRO A N 1
ATOM 770 C CA . PRO A 1 96 ? -17.084 -18.289 12.169 1.00 38.25 96 PRO A CA 1
ATOM 771 C C . PRO A 1 96 ? -16.125 -19.082 13.057 1.00 38.25 96 PRO A C 1
ATOM 773 O O . PRO A 1 96 ? -15.138 -19.649 12.584 1.00 38.25 96 PRO A O 1
ATOM 776 N N . ARG A 1 97 ? -16.372 -19.072 14.367 1.00 47.09 97 ARG A N 1
ATOM 777 C CA . ARG A 1 97 ? -15.756 -20.043 15.268 1.00 47.09 97 ARG A CA 1
ATOM 778 C C . ARG A 1 97 ? -16.255 -21.421 14.852 1.00 47.09 97 ARG A C 1
ATOM 780 O O . ARG A 1 97 ? -17.375 -21.749 15.199 1.00 47.09 97 ARG A O 1
ATOM 787 N N . GLU A 1 98 ? -15.432 -22.158 14.120 1.00 47.91 98 GLU A N 1
ATOM 788 C CA . GLU A 1 98 ? -15.379 -23.624 13.992 1.00 47.91 98 GLU A CA 1
ATOM 789 C C . GLU A 1 98 ? -14.285 -23.891 12.938 1.00 47.91 98 GLU A C 1
ATOM 791 O O . GLU A 1 98 ? -14.354 -23.381 11.829 1.00 47.91 98 GLU A O 1
ATOM 796 N N . MET A 1 99 ? -13.175 -24.569 13.213 1.00 43.31 99 MET A N 1
ATOM 797 C CA . MET A 1 99 ? -13.067 -25.856 13.885 1.00 43.31 99 MET A CA 1
ATOM 798 C C . MET A 1 99 ? -11.777 -25.9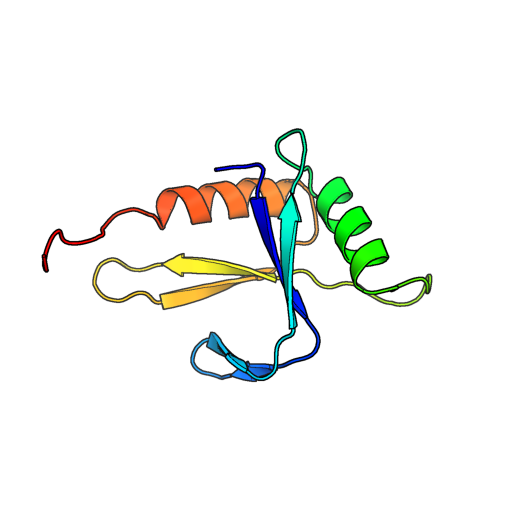11 14.716 1.00 43.31 99 MET A C 1
ATOM 800 O O . MET A 1 99 ? -10.689 -25.620 14.213 1.00 43.31 99 MET A O 1
ATOM 804 N N . ALA A 1 100 ? -11.953 -26.238 15.996 1.00 39.00 100 ALA A N 1
ATOM 805 C CA . ALA A 1 100 ? -10.909 -26.762 16.868 1.00 39.00 100 ALA A CA 1
ATOM 806 C C . ALA A 1 100 ? -10.592 -28.219 16.501 1.00 39.00 100 ALA A C 1
ATOM 808 O O . ALA A 1 100 ? -11.483 -28.872 15.908 1.00 39.00 100 ALA A O 1
#